Protein AF-A0A8T5H2B4-F1 (afdb_monomer_lite)

Secondary structure (DSSP, 8-state):
--HHHHHHHHHHHHHHHHHHHHHHHHHHHHHHHHHHHHTT-SSHHHHHHHHHHHHHHHHHHHHHHHHHHHHHHHHHHHHHHHHHHHHTT-

Sequence (90 aa):
MSLTKESAYLYGYAKKLRKINREIKKHSKHADKHKRRHNKAKTLTEQDKHKKRHESKVIDINKLAHEHRRIMQKLLTHYRKFTHELKSKH

Foldseek 3Di:
DDPVVVVVVVVVLVVVLVVLVVLLVVLVVQLVVLVVQLVVDPDPVSNVVSVVSNVVSVVVNVVSVVVNVVSVVVVVVVVVVVVVVVVVVD

Structure (mmCIF, N/CA/C/O backbone):
data_AF-A0A8T5H2B4-F1
#
_entry.id   AF-A0A8T5H2B4-F1
#
loop_
_atom_site.group_PDB
_atom_site.id
_atom_site.type_symbol
_atom_site.label_atom_id
_atom_site.label_alt_id
_atom_site.label_comp_id
_atom_site.label_asym_id
_atom_site.label_entity_id
_atom_site.label_seq_id
_atom_site.pdbx_PDB_ins_code
_atom_site.Cartn_x
_atom_site.Cartn_y
_atom_site.Cartn_z
_atom_site.occupancy
_atom_site.B_iso_or_equiv
_atom_site.auth_seq_id
_atom_site.auth_comp_id
_atom_site.auth_asym_id
_atom_site.auth_atom_id
_atom_site.pdbx_PDB_model_num
ATOM 1 N N . MET A 1 1 ? 21.401 -1.912 -23.972 1.00 63.06 1 MET A N 1
ATOM 2 C CA . MET A 1 1 ? 20.363 -2.718 -23.297 1.00 63.06 1 MET A CA 1
ATOM 3 C C . MET A 1 1 ? 19.630 -3.573 -24.320 1.00 63.06 1 MET A C 1
ATOM 5 O O . MET A 1 1 ? 19.392 -3.068 -25.406 1.00 63.06 1 MET A O 1
ATOM 9 N N . SER A 1 2 ? 19.298 -4.834 -24.016 1.00 80.62 2 SER A N 1
ATOM 10 C CA . SER A 1 2 ? 18.396 -5.632 -24.865 1.00 80.62 2 SER A CA 1
ATOM 11 C C . SER A 1 2 ? 16.964 -5.541 -24.336 1.00 80.62 2 SER A C 1
ATOM 13 O O . SER A 1 2 ? 16.764 -5.476 -23.120 1.00 80.62 2 SER A O 1
ATOM 15 N N . LEU A 1 3 ? 15.973 -5.573 -25.231 1.00 81.88 3 LEU A N 1
ATOM 16 C CA . LEU A 1 3 ? 14.547 -5.528 -24.873 1.00 81.88 3 LEU A CA 1
ATOM 17 C C . LEU A 1 3 ? 14.158 -6.628 -23.868 1.00 81.88 3 LEU A C 1
ATOM 19 O O . LEU A 1 3 ? 13.350 -6.396 -22.975 1.00 81.88 3 LEU A O 1
ATOM 23 N N . THR A 1 4 ? 14.797 -7.797 -23.942 1.00 87.06 4 THR A N 1
ATOM 24 C CA . THR A 1 4 ? 14.598 -8.911 -23.001 1.00 87.06 4 THR A CA 1
ATOM 25 C C . THR A 1 4 ? 15.065 -8.589 -21.577 1.00 87.06 4 THR A C 1
ATOM 27 O O . THR A 1 4 ? 14.435 -8.997 -20.604 1.00 87.06 4 THR A O 1
ATOM 30 N N . LYS A 1 5 ? 16.171 -7.847 -21.424 1.00 87.31 5 LYS A N 1
ATOM 31 C CA . LYS A 1 5 ? 16.647 -7.414 -20.098 1.00 87.31 5 LYS A CA 1
ATOM 32 C C . LYS A 1 5 ? 15.709 -6.361 -19.504 1.00 87.31 5 LYS A C 1
ATOM 34 O O . LYS A 1 5 ? 15.450 -6.387 -18.303 1.00 87.31 5 LYS A O 1
ATOM 39 N N . GLU A 1 6 ? 15.169 -5.486 -20.349 1.00 88.94 6 GLU A N 1
ATOM 40 C CA . GLU A 1 6 ? 14.206 -4.458 -19.949 1.00 88.94 6 GLU A CA 1
ATOM 41 C C . GLU A 1 6 ? 12.874 -5.066 -19.494 1.00 88.94 6 GLU A C 1
ATOM 43 O O . GLU A 1 6 ? 12.375 -4.756 -18.411 1.00 88.94 6 GLU A O 1
ATOM 48 N N . SER A 1 7 ? 12.328 -6.007 -20.265 1.00 88.88 7 SER A N 1
ATOM 49 C CA . SER A 1 7 ? 11.076 -6.679 -19.914 1.00 88.88 7 SER A CA 1
ATOM 50 C C . SER A 1 7 ? 11.191 -7.460 -18.601 1.00 88.88 7 SER A C 1
ATOM 52 O O . SER A 1 7 ? 10.307 -7.360 -17.746 1.00 88.88 7 SER A O 1
ATOM 54 N N . ALA A 1 8 ? 12.306 -8.164 -18.378 1.00 92.62 8 ALA A N 1
ATOM 55 C CA . ALA A 1 8 ? 12.574 -8.862 -17.121 1.00 92.62 8 ALA A CA 1
ATOM 56 C C . ALA A 1 8 ? 12.677 -7.896 -15.924 1.00 92.62 8 ALA A C 1
ATOM 58 O O . ALA A 1 8 ? 12.119 -8.166 -14.853 1.00 92.62 8 ALA A O 1
ATOM 59 N N . TYR A 1 9 ? 13.345 -6.753 -16.108 1.00 91.56 9 TYR A N 1
ATOM 60 C CA . TYR A 1 9 ? 13.471 -5.708 -15.092 1.00 91.56 9 TYR A CA 1
ATOM 61 C C . TYR A 1 9 ? 12.099 -5.154 -14.680 1.00 91.56 9 TYR A C 1
ATOM 63 O O . TYR A 1 9 ? 11.745 -5.169 -13.493 1.00 91.56 9 TYR A O 1
ATOM 71 N N . LEU A 1 10 ? 11.293 -4.734 -15.660 1.00 94.25 10 LEU A N 1
ATOM 72 C CA . LEU A 1 10 ? 9.950 -4.198 -15.431 1.00 94.25 10 LEU A CA 1
ATOM 73 C C . LEU A 1 10 ? 9.028 -5.242 -14.794 1.00 94.25 10 LEU A C 1
ATOM 75 O O . LEU A 1 10 ? 8.314 -4.937 -13.835 1.00 94.25 10 LEU A O 1
ATOM 79 N N . TYR A 1 11 ? 9.089 -6.494 -15.255 1.00 95.00 11 TYR A N 1
ATOM 80 C CA . TYR A 1 11 ? 8.303 -7.590 -14.693 1.00 95.00 11 TYR A CA 1
ATOM 81 C C . TYR A 1 11 ? 8.614 -7.829 -13.208 1.00 95.00 11 TYR A C 1
ATOM 83 O O . TYR A 1 11 ? 7.698 -7.974 -12.386 1.00 95.00 11 TYR A O 1
ATOM 91 N N . GLY A 1 12 ? 9.898 -7.809 -12.836 1.00 96.25 12 GLY A N 1
ATOM 92 C CA . GLY A 1 12 ? 10.335 -7.958 -11.449 1.00 96.25 12 GLY A CA 1
ATOM 93 C C . GLY A 1 12 ? 9.739 -6.887 -10.531 1.00 96.25 12 GLY A C 1
ATOM 94 O O . GLY A 1 12 ? 9.199 -7.202 -9.464 1.00 96.25 12 GLY A O 1
ATOM 95 N N . TYR A 1 13 ? 9.767 -5.623 -10.957 1.00 95.94 13 TYR A N 1
ATOM 96 C CA . TYR A 1 13 ? 9.165 -4.529 -10.195 1.00 95.94 13 TYR A CA 1
ATOM 97 C C . TYR A 1 13 ? 7.636 -4.567 -10.195 1.00 95.94 13 TYR A C 1
ATOM 99 O O . TYR A 1 13 ? 7.036 -4.352 -9.142 1.00 95.94 13 TYR A O 1
ATOM 107 N N . ALA A 1 14 ? 6.994 -4.936 -11.303 1.00 95.12 14 ALA A N 1
ATOM 108 C CA . ALA A 1 14 ? 5.544 -5.111 -11.362 1.00 95.12 14 ALA A CA 1
ATOM 109 C C . ALA A 1 14 ? 5.055 -6.191 -10.380 1.00 95.12 14 ALA A C 1
ATOM 111 O O . ALA A 1 14 ? 4.004 -6.046 -9.749 1.00 95.12 14 ALA A O 1
ATOM 112 N N . LYS A 1 15 ? 5.814 -7.281 -10.200 1.00 97.50 15 LYS A N 1
ATOM 113 C CA . LYS A 1 15 ? 5.518 -8.306 -9.184 1.00 97.50 15 LYS A CA 1
ATOM 114 C C . LYS A 1 15 ? 5.642 -7.745 -7.763 1.00 97.50 15 LYS A C 1
ATOM 116 O O . LYS A 1 15 ? 4.763 -7.993 -6.936 1.00 97.50 15 LYS A O 1
ATOM 121 N N . LYS A 1 16 ? 6.690 -6.960 -7.484 1.00 96.81 16 LYS A N 1
ATOM 122 C CA . LYS A 1 16 ? 6.895 -6.306 -6.178 1.00 96.81 16 LYS A CA 1
ATOM 123 C C . LYS A 1 16 ? 5.785 -5.301 -5.858 1.00 96.81 16 LYS A C 1
ATOM 125 O O . LYS A 1 16 ? 5.189 -5.394 -4.789 1.00 96.81 16 LYS A O 1
ATOM 130 N N . LEU A 1 17 ? 5.438 -4.420 -6.796 1.00 97.00 17 LEU A N 1
ATOM 131 C CA . LEU A 1 17 ? 4.349 -3.447 -6.639 1.00 97.00 17 LEU A CA 1
ATOM 132 C C . LEU A 1 17 ? 3.002 -4.134 -6.396 1.00 97.00 17 LEU A C 1
ATOM 134 O O . LEU A 1 17 ? 2.273 -3.758 -5.480 1.00 97.00 17 LEU A O 1
ATOM 138 N N . ARG A 1 18 ? 2.695 -5.210 -7.136 1.00 97.62 18 ARG A N 1
ATOM 139 C CA . ARG A 1 18 ? 1.487 -6.018 -6.891 1.00 97.62 18 ARG A CA 1
ATOM 140 C C . ARG A 1 18 ? 1.454 -6.599 -5.479 1.00 97.62 18 ARG A C 1
ATOM 142 O O . ARG A 1 18 ? 0.396 -6.591 -4.853 1.00 97.62 18 ARG A O 1
ATOM 149 N N . LYS A 1 19 ? 2.586 -7.094 -4.968 1.00 97.81 19 LYS A N 1
ATOM 150 C CA . LYS A 1 19 ? 2.684 -7.601 -3.591 1.00 97.81 19 LYS A CA 1
ATOM 151 C C . LYS A 1 19 ? 2.423 -6.488 -2.573 1.00 97.81 19 LYS A C 1
ATOM 153 O O . LYS A 1 19 ? 1.578 -6.669 -1.704 1.00 97.81 19 LYS A O 1
ATOM 158 N N . ILE A 1 20 ? 3.077 -5.337 -2.725 1.00 97.69 20 ILE A N 1
ATOM 159 C CA . ILE A 1 20 ? 2.890 -4.180 -1.836 1.00 97.69 20 ILE A CA 1
ATOM 160 C C . ILE A 1 20 ? 1.422 -3.736 -1.821 1.00 97.69 20 ILE A C 1
ATOM 162 O O . ILE A 1 20 ? 0.839 -3.592 -0.751 1.00 97.69 20 ILE A O 1
ATOM 166 N N . ASN A 1 21 ? 0.784 -3.616 -2.987 1.00 97.00 21 ASN A N 1
ATOM 167 C CA . ASN A 1 21 ? -0.621 -3.208 -3.081 1.00 97.00 21 ASN A CA 1
ATOM 168 C C . ASN A 1 21 ? -1.575 -4.205 -2.405 1.00 97.00 21 ASN A C 1
ATOM 170 O O . ASN A 1 21 ? -2.553 -3.800 -1.774 1.00 97.00 21 ASN A O 1
ATOM 174 N N . ARG A 1 22 ? -1.291 -5.512 -2.495 1.00 98.19 22 ARG A N 1
ATOM 175 C CA . ARG A 1 22 ? -2.060 -6.540 -1.774 1.00 98.19 22 ARG A CA 1
ATOM 176 C C . ARG A 1 22 ? -1.930 -6.382 -0.261 1.00 98.19 22 ARG A C 1
ATOM 178 O O . ARG A 1 22 ? -2.948 -6.438 0.429 1.00 98.19 22 ARG A O 1
ATOM 185 N N . GLU A 1 23 ? -0.718 -6.158 0.239 1.00 98.00 23 GLU A N 1
ATOM 186 C CA . GLU A 1 23 ? -0.493 -5.950 1.671 1.00 98.00 23 GLU A CA 1
ATOM 187 C C . GLU A 1 23 ? -1.150 -4.653 2.156 1.00 98.00 23 GLU A C 1
ATOM 189 O O . GLU A 1 23 ? -1.890 -4.698 3.134 1.00 98.00 23 GLU A O 1
ATOM 194 N N . ILE A 1 24 ? -1.011 -3.532 1.435 1.00 97.81 24 ILE A N 1
ATOM 195 C CA . ILE A 1 24 ? -1.711 -2.278 1.768 1.00 97.81 24 ILE A CA 1
ATOM 196 C C . ILE A 1 24 ? -3.214 -2.537 1.904 1.00 97.81 24 ILE A C 1
ATOM 198 O O . ILE A 1 24 ? -3.794 -2.242 2.945 1.00 97.81 24 ILE A O 1
ATOM 202 N N . LYS A 1 25 ? -3.839 -3.191 0.915 1.00 98.00 25 LYS A N 1
ATOM 203 C CA . LYS A 1 25 ? -5.273 -3.523 0.955 1.00 98.00 25 LYS A CA 1
ATOM 204 C C . LYS A 1 25 ? -5.646 -4.371 2.176 1.00 98.00 25 LYS A C 1
ATOM 206 O O . LYS A 1 25 ? -6.692 -4.150 2.787 1.00 98.00 25 LYS A O 1
ATOM 211 N N . LYS A 1 26 ? -4.816 -5.354 2.533 1.00 98.00 26 LYS A N 1
ATOM 212 C CA . LYS A 1 26 ? -5.017 -6.209 3.713 1.00 98.00 26 LYS A CA 1
ATOM 213 C C . LYS 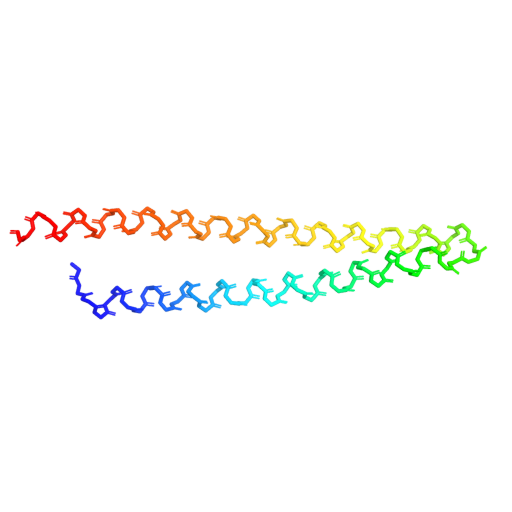A 1 26 ? -4.926 -5.400 5.009 1.00 98.00 26 LYS A C 1
ATOM 215 O O . LYS A 1 26 ? -5.820 -5.497 5.850 1.00 98.00 26 LYS A O 1
ATOM 220 N N . HIS A 1 27 ? -3.885 -4.584 5.158 1.00 97.62 27 HIS A N 1
ATOM 221 C CA . HIS A 1 27 ? -3.694 -3.743 6.336 1.00 97.62 27 HIS A CA 1
ATOM 222 C C . HIS A 1 27 ? -4.793 -2.682 6.467 1.00 97.62 27 HIS A C 1
ATOM 224 O O . HIS A 1 27 ? -5.296 -2.504 7.574 1.00 97.62 27 HIS A O 1
ATOM 230 N N . SER A 1 28 ? -5.252 -2.067 5.369 1.00 97.31 28 SER A N 1
ATOM 231 C CA . SER A 1 28 ? -6.379 -1.121 5.376 1.00 97.31 28 SER A CA 1
ATOM 232 C C . SER A 1 28 ? -7.656 -1.771 5.904 1.00 97.31 28 SER A C 1
ATOM 234 O O . SER A 1 28 ? -8.259 -1.263 6.845 1.00 97.31 28 SER A O 1
ATOM 236 N N . LYS A 1 29 ? -8.009 -2.968 5.411 1.00 98.12 29 LYS A N 1
ATOM 237 C CA . LYS A 1 29 ? -9.168 -3.721 5.928 1.00 98.12 29 LYS A CA 1
ATOM 238 C C . LYS A 1 29 ? -9.061 -3.999 7.430 1.00 98.12 29 LYS A C 1
ATOM 240 O O . LYS A 1 29 ? -10.055 -3.925 8.153 1.00 98.12 29 LYS A O 1
ATOM 245 N N . HIS A 1 30 ? -7.869 -4.345 7.915 1.00 97.75 30 HIS A N 1
ATOM 246 C CA . HIS A 1 30 ? -7.639 -4.572 9.343 1.00 97.75 30 HIS A CA 1
ATOM 247 C C . HIS A 1 30 ? -7.718 -3.278 10.161 1.00 97.75 30 HIS A C 1
ATOM 249 O O . HIS A 1 30 ? -8.310 -3.286 11.242 1.00 97.75 30 HIS A O 1
ATOM 255 N N . ALA A 1 31 ? -7.170 -2.176 9.649 1.00 96.81 31 ALA A N 1
ATOM 256 C CA . ALA A 1 31 ? -7.254 -0.864 10.277 1.00 96.81 31 ALA A CA 1
ATOM 257 C C . ALA A 1 31 ? -8.719 -0.424 10.416 1.00 96.81 31 ALA A C 1
ATOM 259 O O . ALA A 1 31 ? -9.143 -0.064 11.516 1.00 96.81 31 ALA A O 1
ATOM 260 N N . ASP A 1 32 ? -9.518 -0.556 9.356 1.00 97.75 32 ASP A N 1
ATOM 261 C CA . ASP A 1 32 ? -10.949 -0.234 9.367 1.00 97.75 32 ASP A CA 1
ATOM 262 C C . ASP A 1 32 ? -11.727 -1.114 10.343 1.00 97.75 32 ASP A C 1
ATOM 264 O O . ASP A 1 32 ? -12.575 -0.632 11.097 1.00 97.75 32 ASP A O 1
ATOM 268 N N . LYS A 1 33 ? -11.412 -2.414 10.389 1.00 98.06 33 LYS A N 1
ATOM 269 C CA . LYS A 1 33 ? -12.001 -3.340 11.362 1.00 98.06 33 LYS A CA 1
ATOM 270 C C . LYS A 1 33 ? -11.725 -2.889 12.795 1.00 98.06 33 LYS A C 1
ATOM 272 O O . LYS A 1 33 ? -12.636 -2.922 13.620 1.00 98.06 33 LYS A O 1
ATOM 277 N N . HIS A 1 34 ? -10.499 -2.473 13.104 1.00 97.12 34 HIS A N 1
ATOM 278 C CA . HIS A 1 34 ? -10.156 -1.983 14.437 1.00 97.12 34 HIS A CA 1
ATOM 279 C C . HIS A 1 34 ? -10.811 -0.640 14.757 1.00 97.12 34 HIS A C 1
ATOM 281 O O . HIS A 1 34 ? -11.340 -0.505 15.855 1.00 97.12 34 HIS A O 1
ATOM 287 N N . LYS A 1 35 ? -10.909 0.280 13.793 1.00 96.38 35 LYS A N 1
ATOM 288 C CA . LYS A 1 35 ? -11.661 1.535 13.946 1.00 96.38 35 LYS A CA 1
ATOM 289 C C . LYS A 1 35 ? -13.142 1.283 14.251 1.00 96.38 35 LYS A C 1
ATOM 291 O O . LYS A 1 35 ? -13.701 1.856 15.178 1.00 96.38 35 LYS A O 1
ATOM 296 N N . ARG A 1 36 ? -13.780 0.354 13.530 1.00 97.00 36 ARG A N 1
ATOM 297 C CA . ARG A 1 36 ? -15.178 -0.037 13.789 1.00 97.00 36 ARG A CA 1
ATOM 298 C C . ARG A 1 36 ? -15.360 -0.680 15.162 1.00 97.00 36 ARG A C 1
ATOM 300 O O . ARG A 1 36 ? -16.367 -0.433 15.811 1.00 97.00 36 ARG A O 1
ATOM 307 N N . ARG A 1 37 ? -14.415 -1.522 15.594 1.00 96.56 37 ARG A N 1
ATOM 308 C CA . ARG A 1 37 ? -14.468 -2.167 16.915 1.00 96.56 37 ARG A CA 1
ATOM 309 C C . ARG A 1 37 ? -14.216 -1.185 18.055 1.00 96.56 37 ARG A C 1
ATOM 311 O O . ARG A 1 37 ? -14.904 -1.286 19.056 1.00 96.56 37 ARG A O 1
ATOM 318 N N . HIS A 1 38 ? -13.306 -0.227 17.879 1.00 94.69 38 HIS A N 1
ATOM 319 C CA . HIS A 1 38 ? -13.110 0.888 18.806 1.00 94.69 38 HIS A CA 1
ATOM 320 C C . HIS A 1 38 ? -14.438 1.603 19.080 1.00 94.69 38 HIS A C 1
ATOM 322 O O . HIS A 1 38 ? -14.858 1.707 20.222 1.00 94.69 38 HIS A O 1
ATOM 328 N N . ASN A 1 39 ? -15.163 1.982 18.025 1.00 94.25 39 ASN A N 1
ATOM 329 C CA . ASN A 1 39 ? -16.430 2.711 18.158 1.00 94.25 39 ASN A CA 1
ATOM 330 C C . ASN A 1 39 ? -17.567 1.895 18.798 1.00 94.25 39 ASN A C 1
ATOM 332 O O . ASN A 1 39 ? -18.578 2.466 19.182 1.00 94.25 39 ASN A O 1
ATOM 336 N N . LYS A 1 40 ? -17.430 0.567 18.872 1.00 96.88 40 LYS A N 1
ATOM 337 C CA . LYS A 1 40 ? -18.416 -0.343 19.477 1.00 96.88 40 LYS A CA 1
ATOM 338 C C . LYS A 1 40 ? -17.990 -0.865 20.852 1.00 96.88 40 LYS A C 1
ATOM 340 O O . LYS A 1 40 ? -18.756 -1.594 21.477 1.00 96.88 40 LYS A O 1
ATOM 345 N N . ALA A 1 41 ? -16.766 -0.573 21.282 1.00 96.50 41 ALA A N 1
ATOM 346 C CA . ALA A 1 41 ? -16.230 -1.063 22.540 1.00 96.50 41 ALA A CA 1
ATOM 347 C C . ALA A 1 41 ? -16.918 -0.364 23.717 1.00 96.50 41 ALA A C 1
ATOM 349 O O . ALA A 1 41 ? -17.123 0.851 23.694 1.00 96.50 41 ALA A O 1
ATOM 350 N N . LYS A 1 42 ? -17.270 -1.153 24.737 1.00 95.94 42 LYS A N 1
ATOM 351 C CA . LYS A 1 42 ? -18.057 -0.689 25.890 1.00 95.94 42 LYS A CA 1
ATOM 352 C C . LYS A 1 42 ? -17.187 -0.140 27.016 1.00 95.94 42 LYS A C 1
ATOM 354 O O . LYS A 1 42 ? -17.682 0.583 27.870 1.00 95.94 42 LYS A O 1
ATOM 359 N N . THR A 1 43 ? -15.902 -0.488 27.020 1.00 97.25 43 THR A N 1
ATOM 360 C CA . THR A 1 43 ? -14.946 -0.077 28.051 1.00 97.25 43 THR A CA 1
ATOM 361 C C . THR A 1 43 ? -13.804 0.734 27.449 1.00 97.25 43 THR A C 1
ATOM 363 O O . THR A 1 43 ? -13.398 0.511 26.303 1.00 97.25 43 THR A O 1
ATOM 366 N N . LEU A 1 44 ? -13.238 1.643 28.246 1.00 95.50 44 LEU A N 1
ATOM 367 C CA . LEU A 1 44 ? -12.068 2.434 27.851 1.00 95.50 44 LEU A CA 1
ATOM 368 C C . LEU A 1 44 ? -10.860 1.544 27.522 1.00 95.50 44 LEU A C 1
ATOM 370 O O . LEU A 1 44 ? -10.127 1.813 26.573 1.00 95.50 44 LEU A O 1
ATOM 374 N N . THR A 1 45 ? -10.684 0.437 28.245 1.00 96.38 45 THR A N 1
ATOM 375 C CA . THR A 1 45 ? -9.594 -0.521 28.011 1.00 96.38 45 THR A CA 1
ATOM 376 C C . THR A 1 45 ? -9.702 -1.195 26.639 1.00 96.38 45 THR A C 1
ATOM 378 O O . THR A 1 45 ? -8.709 -1.342 25.922 1.00 96.38 45 THR A O 1
ATOM 381 N N . GLU A 1 46 ? -10.908 -1.600 26.231 1.00 95.00 46 GLU A N 1
ATOM 382 C CA . GLU A 1 46 ? -11.138 -2.180 24.904 1.00 95.00 46 GLU A CA 1
ATOM 383 C C . GLU A 1 46 ? -10.986 -1.150 23.782 1.00 95.00 46 GLU A C 1
ATOM 385 O O . GLU A 1 46 ? -10.440 -1.476 22.719 1.00 95.00 46 GLU A O 1
ATOM 390 N N . GLN A 1 47 ? -11.432 0.088 24.020 1.00 95.69 47 GLN A N 1
ATOM 391 C CA . GLN A 1 47 ? -11.217 1.202 23.099 1.00 95.69 47 GLN A CA 1
ATOM 392 C C . GLN A 1 47 ? -9.718 1.418 22.870 1.00 95.69 47 GLN A C 1
ATOM 394 O O . GLN A 1 47 ? -9.265 1.321 21.728 1.00 95.69 47 GLN A O 1
ATOM 399 N N . ASP A 1 48 ? -8.922 1.578 23.930 1.00 96.94 48 ASP A N 1
ATOM 400 C CA . ASP A 1 48 ? -7.471 1.781 23.826 1.00 96.94 48 ASP A CA 1
ATOM 401 C C . ASP A 1 48 ? -6.774 0.639 23.064 1.00 96.94 48 ASP A C 1
ATOM 403 O O . ASP A 1 48 ? -5.992 0.861 22.134 1.00 96.94 48 ASP A O 1
ATOM 407 N N . LYS A 1 49 ? -7.144 -0.614 23.352 1.00 97.56 49 LYS A N 1
ATOM 408 C CA . LYS A 1 49 ? -6.627 -1.785 22.628 1.00 97.56 49 LYS A CA 1
ATOM 409 C C . LYS A 1 49 ? -6.923 -1.721 21.129 1.00 97.56 49 LYS A C 1
ATOM 411 O O . LYS A 1 49 ? -6.075 -2.089 20.309 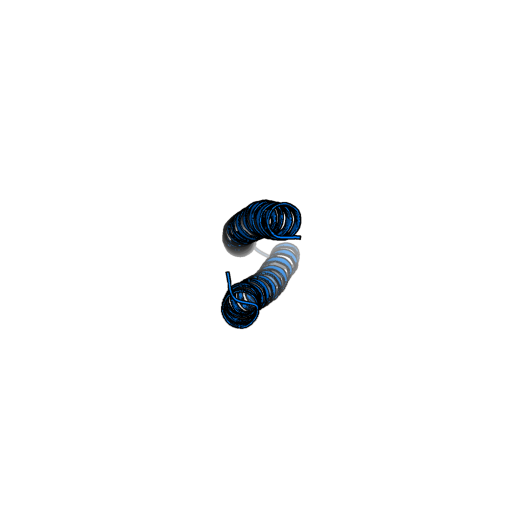1.00 97.56 49 LYS A O 1
ATOM 416 N N . HIS A 1 50 ? -8.128 -1.313 20.738 1.00 96.75 50 HIS A N 1
ATOM 417 C CA . HIS A 1 50 ? -8.490 -1.183 19.329 1.00 96.75 50 HIS A CA 1
ATOM 418 C C . HIS A 1 50 ? -7.840 0.026 18.657 1.00 96.75 50 HIS A C 1
ATOM 420 O O . HIS A 1 50 ? -7.419 -0.109 17.506 1.00 96.75 50 HIS A O 1
ATOM 426 N N . LYS A 1 51 ? -7.672 1.139 19.375 1.00 96.44 51 LYS A N 1
ATOM 427 C CA . LYS A 1 51 ? -6.930 2.317 18.918 1.00 96.44 51 LYS A CA 1
ATOM 428 C C . LYS A 1 51 ? -5.476 1.965 18.597 1.00 96.44 51 LYS A C 1
ATOM 430 O O . LYS A 1 51 ? -5.065 2.100 17.447 1.00 96.44 51 LYS A O 1
ATOM 435 N N . LYS A 1 52 ? -4.749 1.359 19.541 1.00 97.19 52 LYS A N 1
ATOM 436 C CA . LYS A 1 52 ? -3.349 0.928 19.346 1.00 97.19 52 LYS A CA 1
ATOM 437 C C . LYS A 1 52 ? -3.183 -0.025 18.162 1.00 97.19 52 LYS A C 1
ATOM 439 O O . LYS A 1 52 ? -2.252 0.091 17.366 1.00 97.19 52 LYS A O 1
ATOM 444 N N . ARG A 1 53 ? -4.110 -0.977 17.999 1.00 96.25 53 ARG A N 1
ATOM 445 C CA . ARG A 1 53 ? -4.092 -1.905 16.854 1.00 96.25 53 ARG A CA 1
ATOM 446 C C . ARG A 1 53 ? -4.378 -1.204 15.528 1.00 96.25 53 ARG A C 1
ATOM 448 O O . ARG A 1 53 ? -3.775 -1.573 14.524 1.00 96.25 53 ARG A O 1
ATOM 455 N N . HIS A 1 54 ? -5.286 -0.231 15.507 1.00 96.62 54 HIS A N 1
ATOM 456 C CA . HIS A 1 54 ? -5.542 0.592 14.328 1.00 96.62 54 HIS A CA 1
ATOM 457 C C . HIS A 1 54 ? -4.288 1.384 13.939 1.00 96.62 54 HIS A C 1
ATOM 459 O O . HIS A 1 54 ? -3.824 1.259 12.808 1.00 96.62 54 HIS A O 1
ATOM 465 N N . GLU A 1 55 ? -3.693 2.103 14.890 1.00 97.62 55 GLU A N 1
ATOM 466 C CA . GLU A 1 55 ? -2.478 2.902 14.693 1.00 97.62 55 GLU A CA 1
ATOM 467 C C . GLU A 1 55 ? -1.310 2.049 14.187 1.00 97.62 55 GLU A C 1
ATOM 469 O O . GLU A 1 55 ? -0.666 2.399 13.200 1.00 97.62 55 GLU A O 1
ATOM 474 N N . SER A 1 56 ? -1.101 0.867 14.774 1.00 98.06 56 SER A N 1
ATOM 475 C CA . SER A 1 56 ? -0.100 -0.090 14.292 1.00 98.06 56 SER A CA 1
ATOM 476 C C . SER A 1 56 ? -0.315 -0.462 12.820 1.00 98.06 56 SER A C 1
ATOM 478 O O . SER A 1 56 ? 0.641 -0.476 12.043 1.00 98.06 56 SER A O 1
ATOM 480 N N . LYS A 1 57 ? -1.561 -0.714 12.392 1.00 97.62 57 LYS A N 1
ATOM 481 C CA . LYS A 1 57 ? -1.847 -1.027 10.982 1.00 97.62 57 LYS A CA 1
ATOM 482 C C . LYS A 1 57 ? -1.651 0.176 10.063 1.00 97.62 57 LYS A C 1
ATOM 484 O O . LYS A 1 57 ? -1.207 -0.016 8.936 1.00 97.62 57 LYS A O 1
ATOM 489 N N . VAL A 1 58 ? -1.926 1.392 10.532 1.00 96.75 58 VAL A N 1
ATOM 490 C CA . VAL A 1 58 ? -1.644 2.628 9.785 1.00 96.75 58 VAL A CA 1
ATOM 491 C C . VAL A 1 58 ? -0.137 2.816 9.583 1.00 96.75 58 VAL A C 1
ATOM 493 O O . VAL A 1 58 ? 0.295 3.138 8.477 1.00 96.75 58 VAL A O 1
ATOM 496 N N . ILE A 1 59 ? 0.681 2.533 10.601 1.00 97.94 59 ILE A N 1
ATOM 497 C CA . ILE A 1 59 ? 2.148 2.564 10.486 1.00 97.94 59 ILE A CA 1
ATOM 498 C C . ILE A 1 59 ? 2.636 1.563 9.428 1.00 97.94 59 ILE A C 1
ATOM 500 O O . ILE A 1 59 ? 3.455 1.925 8.580 1.00 97.94 59 ILE A O 1
ATOM 504 N N . ASP A 1 60 ? 2.115 0.331 9.434 1.00 97.44 60 ASP A N 1
ATOM 505 C CA . ASP A 1 60 ? 2.450 -0.684 8.423 1.00 97.44 60 ASP A CA 1
ATOM 506 C C . ASP A 1 60 ? 2.115 -0.192 7.000 1.00 97.44 60 ASP A C 1
ATOM 508 O O . ASP A 1 60 ? 2.938 -0.301 6.088 1.00 97.44 60 ASP A O 1
ATOM 512 N N . ILE A 1 61 ? 0.931 0.406 6.812 1.00 97.81 61 ILE A N 1
ATOM 513 C CA . ILE A 1 61 ? 0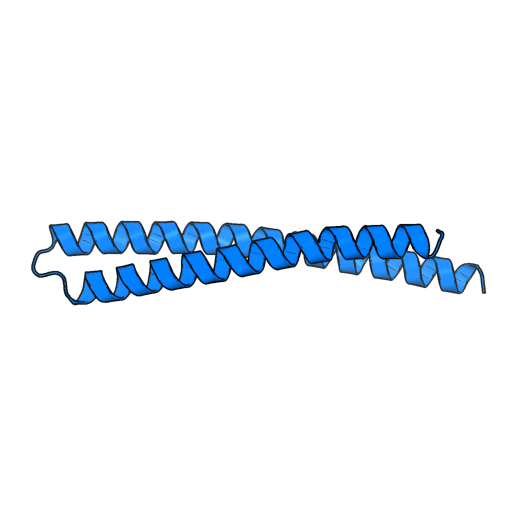.500 0.984 5.527 1.00 97.81 61 ILE A CA 1
ATOM 514 C C . ILE A 1 61 ? 1.460 2.088 5.081 1.00 97.81 61 ILE A C 1
ATOM 516 O O . ILE A 1 61 ? 1.874 2.102 3.923 1.00 97.81 61 ILE A O 1
ATOM 520 N N . ASN A 1 62 ? 1.851 2.987 5.984 1.00 97.75 62 ASN A N 1
ATOM 521 C CA . ASN A 1 62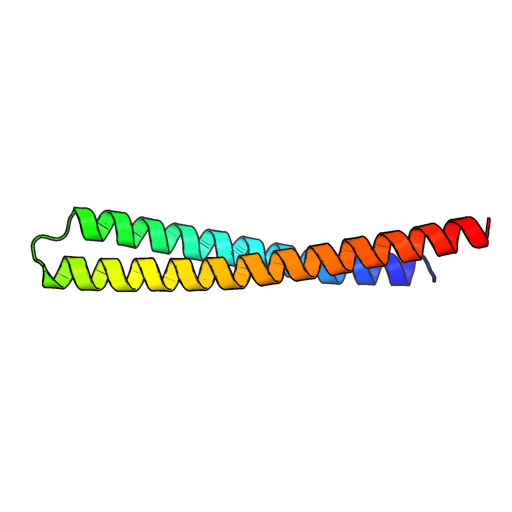 ? 2.752 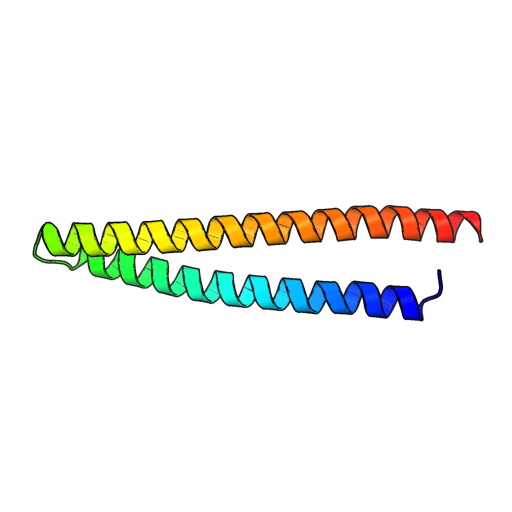4.093 5.661 1.00 97.75 62 ASN A CA 1
ATOM 522 C C . ASN A 1 62 ? 4.136 3.601 5.218 1.00 97.75 62 ASN A C 1
ATOM 524 O O . ASN A 1 62 ? 4.692 4.129 4.250 1.00 97.75 62 ASN A O 1
ATOM 528 N N . LYS A 1 63 ? 4.670 2.555 5.864 1.00 98.00 63 LYS A N 1
ATOM 529 C CA . LYS A 1 63 ? 5.927 1.907 5.450 1.00 98.00 63 LYS A CA 1
ATOM 530 C C . LYS A 1 63 ? 5.816 1.330 4.038 1.00 98.00 63 LYS A C 1
ATOM 532 O O . LYS A 1 63 ? 6.662 1.612 3.190 1.00 98.00 63 LYS A O 1
ATOM 537 N N . LEU A 1 64 ? 4.739 0.596 3.760 1.00 97.88 64 LEU A N 1
ATOM 538 C CA . LEU A 1 64 ? 4.474 0.022 2.438 1.00 97.88 64 LEU A CA 1
ATOM 539 C C . LEU A 1 64 ? 4.281 1.103 1.362 1.00 97.88 64 LEU A C 1
ATOM 541 O O . LEU A 1 64 ? 4.804 0.980 0.257 1.00 97.88 64 LEU A O 1
ATOM 545 N N . ALA A 1 65 ? 3.583 2.194 1.679 1.00 96.94 65 ALA A N 1
ATOM 546 C CA . ALA A 1 65 ? 3.390 3.323 0.771 1.00 96.94 65 ALA A CA 1
ATOM 547 C C . ALA A 1 65 ? 4.706 4.062 0.474 1.00 96.94 65 ALA A C 1
ATOM 549 O O . ALA A 1 65 ? 4.922 4.547 -0.641 1.00 96.94 65 ALA A O 1
ATOM 550 N N . HIS A 1 66 ? 5.607 4.151 1.454 1.00 97.75 66 HIS A N 1
ATOM 551 C CA . HIS A 1 66 ? 6.953 4.675 1.238 1.00 97.75 66 HIS A CA 1
ATOM 552 C C . HIS A 1 66 ? 7.767 3.761 0.309 1.00 97.75 66 HIS A C 1
ATOM 554 O O . HIS A 1 66 ? 8.361 4.241 -0.658 1.00 97.75 66 HIS A O 1
ATOM 560 N N . GLU A 1 67 ? 7.734 2.445 0.530 1.00 97.38 67 GLU A N 1
ATOM 561 C CA . GLU A 1 67 ? 8.403 1.478 -0.347 1.00 97.38 67 GLU A CA 1
ATOM 562 C C . GLU A 1 67 ? 7.852 1.523 -1.782 1.00 97.38 67 GLU A C 1
ATOM 564 O O . GLU A 1 67 ? 8.626 1.569 -2.742 1.00 97.38 67 GLU A O 1
ATOM 569 N N . HIS A 1 68 ? 6.526 1.600 -1.935 1.00 97.69 68 HIS A N 1
ATOM 570 C CA . HIS A 1 68 ? 5.867 1.777 -3.228 1.00 97.69 68 HIS A CA 1
ATOM 571 C C . HIS A 1 68 ? 6.409 3.011 -3.962 1.00 97.69 68 HIS A C 1
ATOM 573 O O . HIS A 1 68 ? 6.846 2.916 -5.110 1.00 97.69 68 HIS A O 1
ATOM 579 N N . ARG A 1 69 ? 6.443 4.173 -3.290 1.00 97.19 69 ARG A N 1
ATOM 580 C CA . ARG A 1 69 ? 6.992 5.416 -3.860 1.00 97.19 69 ARG A CA 1
ATOM 581 C C . ARG A 1 69 ? 8.454 5.264 -4.268 1.00 97.19 69 ARG A C 1
ATOM 583 O O . ARG A 1 69 ? 8.826 5.692 -5.359 1.00 97.19 69 ARG A O 1
ATOM 590 N N . ARG A 1 70 ? 9.273 4.609 -3.442 1.00 97.06 70 ARG A N 1
ATOM 591 C CA . ARG A 1 70 ? 10.687 4.357 -3.750 1.00 97.06 70 ARG A CA 1
ATOM 592 C C . ARG A 1 70 ? 10.857 3.504 -5.009 1.00 97.06 70 ARG A C 1
ATOM 594 O O . ARG A 1 70 ? 11.731 3.792 -5.823 1.00 97.06 70 ARG A O 1
ATOM 601 N N . ILE A 1 71 ? 10.033 2.471 -5.190 1.00 96.44 71 ILE A N 1
ATOM 602 C CA . ILE A 1 71 ? 10.052 1.647 -6.406 1.00 96.44 71 ILE A CA 1
ATOM 603 C C . ILE A 1 71 ? 9.637 2.468 -7.629 1.00 96.44 71 ILE A C 1
ATOM 605 O O . ILE A 1 71 ? 10.316 2.408 -8.652 1.00 96.44 71 ILE A O 1
ATOM 609 N N . MET A 1 72 ? 8.578 3.271 -7.518 1.00 96.56 72 MET A N 1
ATOM 610 C CA . MET A 1 72 ? 8.133 4.134 -8.617 1.00 96.56 72 MET A CA 1
ATOM 611 C C . MET A 1 72 ? 9.222 5.122 -9.049 1.00 96.56 72 MET A C 1
ATOM 613 O O . MET A 1 72 ? 9.454 5.289 -10.242 1.00 96.56 72 MET A O 1
ATOM 617 N N . GLN A 1 73 ? 9.959 5.710 -8.103 1.00 96.75 73 GLN A N 1
ATOM 618 C CA . GLN A 1 73 ? 11.084 6.599 -8.418 1.00 96.75 73 GLN A CA 1
ATOM 619 C C . GLN A 1 73 ? 12.223 5.883 -9.157 1.00 96.75 73 GLN A C 1
ATOM 621 O O . GLN A 1 73 ? 12.798 6.431 -10.102 1.00 96.75 73 GLN A O 1
ATOM 626 N N . LYS A 1 74 ? 12.523 4.632 -8.778 1.00 95.44 74 LYS A N 1
ATOM 627 C CA . LYS A 1 74 ? 13.500 3.802 -9.499 1.00 95.44 74 LYS A CA 1
ATOM 628 C C . LYS A 1 74 ? 13.052 3.534 -10.932 1.00 95.44 74 LYS A C 1
ATOM 630 O O . LYS A 1 74 ? 13.849 3.717 -11.844 1.00 95.44 74 LYS A O 1
ATOM 635 N N . LEU A 1 75 ? 11.787 3.159 -11.126 1.00 95.44 75 LEU A N 1
ATOM 636 C CA . LEU A 1 75 ? 11.213 2.919 -12.452 1.00 95.44 75 LEU A CA 1
ATOM 637 C C . LEU A 1 75 ? 11.242 4.176 -13.328 1.00 95.44 75 LEU A C 1
ATOM 639 O O . LEU A 1 75 ? 11.643 4.095 -14.482 1.00 95.44 75 LEU A O 1
ATOM 643 N N . LEU A 1 76 ? 10.891 5.342 -12.779 1.00 95.00 76 LEU A N 1
ATOM 644 C CA . LEU A 1 76 ? 10.943 6.616 -13.504 1.00 95.00 76 LEU A CA 1
ATOM 645 C C . LEU A 1 76 ? 12.367 6.982 -13.927 1.00 95.00 76 LEU A C 1
ATOM 647 O O . LEU A 1 76 ? 12.600 7.368 -15.071 1.00 95.00 76 LEU A O 1
ATOM 651 N N . THR A 1 77 ? 13.328 6.843 -13.013 1.00 95.12 77 THR A N 1
ATOM 652 C CA . THR A 1 77 ? 14.745 7.095 -13.309 1.00 95.12 77 THR A CA 1
ATOM 653 C C . THR A 1 77 ? 15.252 6.151 -14.392 1.00 95.12 77 THR A C 1
ATOM 655 O O . THR A 1 77 ? 15.934 6.575 -15.322 1.00 95.12 77 THR A O 1
ATOM 658 N N . HIS A 1 78 ? 14.901 4.872 -14.281 1.00 94.06 78 HIS A N 1
ATOM 659 C CA . HIS A 1 78 ? 15.272 3.846 -15.244 1.00 94.06 78 HIS A CA 1
ATOM 660 C C . HIS A 1 78 ? 14.687 4.129 -16.630 1.00 94.06 78 HIS A C 1
ATOM 662 O O . HIS A 1 78 ? 15.427 4.158 -17.605 1.00 94.06 78 HIS A O 1
ATOM 668 N N . TYR A 1 79 ? 13.396 4.457 -16.706 1.00 92.44 79 TYR A N 1
ATOM 669 C CA . TYR A 1 79 ? 12.719 4.833 -17.947 1.00 92.44 79 TYR A CA 1
ATOM 670 C C . TYR A 1 79 ? 13.387 6.026 -18.646 1.00 92.44 79 TYR A C 1
ATOM 672 O O . TYR A 1 79 ? 13.608 6.001 -19.856 1.00 92.44 79 TYR A O 1
ATOM 680 N N . ARG A 1 80 ? 13.773 7.065 -17.894 1.00 93.69 80 ARG A N 1
ATOM 681 C CA . ARG A 1 80 ? 14.506 8.218 -18.447 1.00 93.69 80 ARG A CA 1
ATOM 682 C C . ARG A 1 80 ? 15.858 7.818 -19.041 1.00 93.69 80 ARG A C 1
ATOM 684 O O . ARG A 1 80 ? 16.203 8.279 -20.122 1.00 93.69 80 ARG A O 1
ATOM 691 N N . LYS A 1 81 ? 16.612 6.948 -18.362 1.00 90.94 81 LYS A N 1
ATOM 692 C CA . LYS A 1 81 ? 17.895 6.441 -18.878 1.00 90.94 81 LYS A CA 1
ATOM 693 C C . LYS A 1 81 ? 17.696 5.597 -20.132 1.00 90.94 81 LYS A C 1
ATOM 695 O O . LYS A 1 81 ? 18.360 5.831 -21.132 1.00 90.94 81 LYS A O 1
ATOM 700 N N . PHE A 1 82 ? 16.737 4.676 -20.093 1.00 89.50 82 PHE A N 1
ATOM 701 C CA . PHE A 1 82 ? 16.416 3.802 -21.214 1.00 89.50 82 PHE A CA 1
ATOM 702 C C . PHE A 1 82 ? 15.996 4.593 -22.460 1.00 89.50 82 PHE A C 1
ATOM 704 O O . PHE A 1 82 ? 16.513 4.363 -23.547 1.00 89.50 82 PHE A O 1
ATOM 711 N N . THR A 1 83 ? 15.109 5.578 -22.303 1.00 90.50 83 THR A N 1
ATOM 712 C CA . THR A 1 83 ? 14.684 6.443 -23.415 1.00 90.50 83 THR A CA 1
ATOM 713 C C . THR A 1 83 ? 15.825 7.294 -23.967 1.00 90.50 83 THR A C 1
ATOM 715 O O . THR A 1 83 ? 15.901 7.475 -25.179 1.00 90.50 83 THR A O 1
ATOM 718 N N . HIS A 1 84 ? 16.729 7.786 -23.117 1.00 90.31 84 HIS A N 1
ATOM 719 C CA . HIS A 1 84 ? 17.918 8.504 -23.573 1.00 90.31 84 HIS A CA 1
ATOM 720 C C . HIS A 1 84 ? 18.875 7.592 -24.359 1.00 90.31 84 HIS A C 1
ATOM 722 O O . HIS A 1 84 ? 19.322 7.977 -25.433 1.00 90.31 84 HIS A O 1
ATOM 728 N N . GLU A 1 85 ? 19.124 6.368 -23.880 1.00 89.00 85 GLU A N 1
ATOM 729 C CA . GLU A 1 85 ? 19.933 5.369 -24.596 1.00 89.00 85 GLU A CA 1
ATOM 730 C C . GLU A 1 85 ? 19.326 4.944 -25.937 1.00 89.00 85 GLU A C 1
ATOM 732 O O . GLU A 1 85 ? 20.064 4.632 -26.868 1.00 89.00 85 GLU A O 1
ATOM 737 N N . LEU A 1 86 ? 17.996 4.885 -26.040 1.00 86.62 86 LEU A N 1
ATOM 738 C CA . LEU A 1 86 ? 17.325 4.588 -27.306 1.00 86.62 86 LEU A CA 1
ATOM 739 C C . LEU A 1 86 ? 17.497 5.730 -28.310 1.00 86.62 86 LEU A C 1
ATOM 741 O O . LEU A 1 86 ? 17.815 5.467 -29.462 1.00 86.62 86 LEU A O 1
ATOM 745 N N . LYS A 1 87 ? 17.335 6.981 -27.861 1.00 87.81 87 LYS A N 1
ATOM 746 C CA . LYS A 1 87 ? 17.499 8.187 -28.692 1.00 87.81 87 LYS A CA 1
ATOM 747 C C . 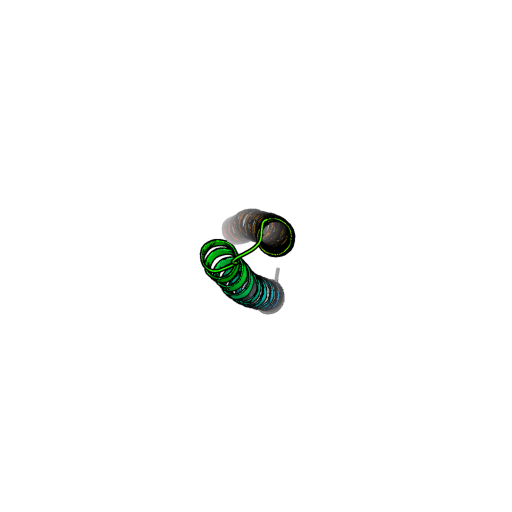LYS A 1 87 ? 18.942 8.478 -29.104 1.00 87.81 87 LYS A C 1
ATOM 749 O O . LYS A 1 87 ? 19.154 9.282 -29.994 1.00 87.81 87 LYS A O 1
ATOM 754 N N . SER A 1 88 ? 19.937 7.930 -28.408 1.00 86.44 88 SER A N 1
ATOM 755 C CA . SER A 1 88 ? 21.346 8.111 -28.782 1.00 86.44 88 SER A CA 1
ATOM 756 C C . SER A 1 88 ? 21.853 7.044 -29.752 1.00 86.44 88 SER A C 1
ATOM 758 O O . SER A 1 88 ? 22.953 7.179 -30.283 1.00 86.44 88 SER A O 1
ATOM 760 N N . LYS A 1 89 ? 21.080 5.973 -29.967 1.00 77.81 89 LYS A N 1
ATOM 761 C CA . LYS A 1 89 ? 21.428 4.841 -30.844 1.00 77.81 89 LYS A CA 1
ATOM 762 C C . LYS A 1 89 ? 20.622 4.793 -32.141 1.00 77.81 89 LYS A C 1
ATOM 764 O O . LYS A 1 89 ? 20.950 3.986 -33.007 1.00 77.81 89 LYS A O 1
ATOM 769 N N . HIS A 1 90 ? 19.588 5.617 -32.244 1.00 55.75 90 HIS A N 1
ATOM 770 C CA . HIS A 1 90 ? 18.691 5.780 -33.381 1.00 55.75 90 HIS A CA 1
ATOM 771 C C . HIS A 1 90 ? 18.477 7.269 -33.610 1.00 55.75 90 HIS A C 1
ATOM 773 O O . HIS A 1 90 ? 18.361 7.654 -34.789 1.00 55.75 90 HIS A O 1
#

pLDDT: mean 94.14, std 6.68, range [55.75, 98.19]

Radius of gyration: 20.32 Å; chains: 1; bounding box: 40×17×61 Å